Protein AF-F3FZZ4-F1 (afdb_monomer_lite)

Foldseek 3Di:
DDDDPQWDWDADPVRDIDTPGGPFPFDQDPNDTDGVPPD

Organism: NCBI:txid629262

Sequence (39 aa):
RLYRSGDLVRWNADGSLDYLGRNDDQVKIRGMRIELGEI

Structure (mmCIF, N/CA/C/O backbone):
data_AF-F3FZZ4-F1
#
_entry.id   AF-F3FZZ4-F1
#
loop_
_atom_site.group_PDB
_atom_site.id
_atom_site.type_symbol
_atom_site.label_atom_id
_atom_site.label_alt_id
_atom_site.label_comp_id
_atom_site.label_asym_id
_atom_site.label_entity_id
_atom_site.label_seq_id
_atom_site.pdbx_PDB_ins_code
_atom_site.Cartn_x
_atom_site.Cartn_y
_atom_site.Cartn_z
_atom_site.occupancy
_atom_site.B_iso_or_equiv
_atom_site.auth_seq_id
_atom_site.auth_comp_id
_atom_site.auth_asym_id
_atom_site.auth_atom_id
_atom_site.pdbx_PDB_model_num
ATOM 1 N N . ARG A 1 1 ? 15.448 -7.894 6.920 1.00 78.19 1 ARG A N 1
ATOM 2 C CA . ARG A 1 1 ? 14.067 -8.039 7.451 1.00 78.19 1 ARG A CA 1
ATOM 3 C C . ARG A 1 1 ? 13.129 -7.332 6.482 1.00 78.19 1 ARG A C 1
ATOM 5 O O . ARG A 1 1 ? 13.465 -6.226 6.089 1.00 78.19 1 ARG A O 1
ATOM 12 N N . LEU A 1 2 ? 12.024 -7.957 6.074 1.00 79.94 2 LEU A N 1
ATOM 13 C CA . L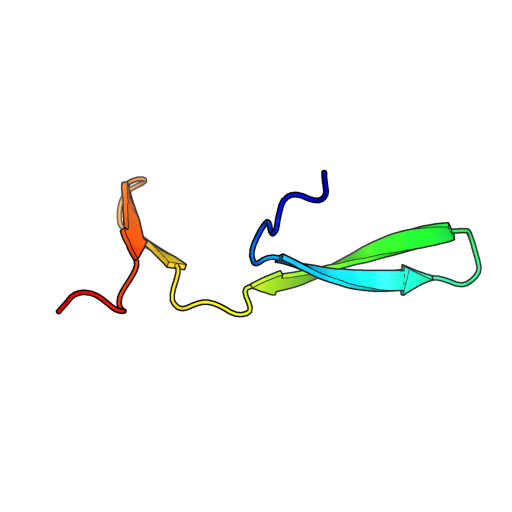EU A 1 2 ? 11.035 -7.354 5.172 1.00 79.94 2 LEU A CA 1
ATOM 14 C C . LEU A 1 2 ? 9.863 -6.807 6.008 1.00 79.94 2 LEU A C 1
ATOM 16 O O . LEU A 1 2 ? 9.420 -7.495 6.927 1.00 79.94 2 LEU A O 1
ATOM 20 N N . TYR A 1 3 ? 9.388 -5.593 5.718 1.00 81.56 3 TYR A N 1
ATOM 21 C CA . TYR A 1 3 ? 8.190 -5.008 6.335 1.00 81.56 3 TYR A CA 1
ATOM 22 C C . TYR A 1 3 ? 6.987 -5.207 5.407 1.00 81.56 3 TYR A C 1
ATOM 24 O O . TYR A 1 3 ? 7.098 -4.998 4.201 1.00 81.56 3 TYR A O 1
ATOM 32 N N . ARG A 1 4 ? 5.846 -5.625 5.958 1.00 82.25 4 ARG A N 1
ATOM 33 C CA . ARG A 1 4 ? 4.602 -5.830 5.206 1.00 82.25 4 ARG A CA 1
ATOM 34 C C . ARG A 1 4 ? 3.733 -4.579 5.354 1.00 82.25 4 ARG A C 1
ATOM 36 O O . ARG A 1 4 ? 3.208 -4.351 6.435 1.00 82.25 4 ARG A O 1
ATOM 43 N N . SER A 1 5 ? 3.593 -3.788 4.288 1.00 85.75 5 SER A N 1
ATOM 44 C CA . SER A 1 5 ? 2.864 -2.506 4.331 1.00 85.75 5 SER A CA 1
ATOM 45 C C . SER A 1 5 ? 1.338 -2.630 4.239 1.00 85.75 5 SER A C 1
ATOM 47 O O . SER A 1 5 ? 0.631 -1.718 4.665 1.00 85.75 5 SER A O 1
ATOM 49 N N . GLY A 1 6 ? 0.829 -3.730 3.673 1.00 86.56 6 GLY A N 1
ATOM 50 C CA . GLY A 1 6 ? -0.600 -3.921 3.376 1.00 86.56 6 GLY A CA 1
ATOM 51 C C . GLY A 1 6 ? -1.065 -3.273 2.064 1.00 86.56 6 GLY A C 1
ATOM 52 O O . GLY A 1 6 ? -2.209 -3.468 1.662 1.00 86.56 6 GLY A O 1
ATOM 53 N N . ASP A 1 7 ? -0.179 -2.560 1.363 1.00 89.69 7 ASP A N 1
ATOM 54 C CA . ASP A 1 7 ? -0.467 -2.000 0.041 1.00 89.69 7 ASP A CA 1
ATOM 55 C C . ASP A 1 7 ? -0.345 -3.071 -1.045 1.00 89.69 7 ASP A C 1
ATOM 57 O O . ASP A 1 7 ? 0.604 -3.862 -1.064 1.00 89.69 7 ASP A O 1
ATOM 61 N N . LEU A 1 8 ? -1.296 -3.066 -1.975 1.00 91.00 8 LEU A N 1
ATOM 62 C CA . LEU A 1 8 ? -1.243 -3.856 -3.190 1.00 91.00 8 LEU A CA 1
ATOM 63 C C . LEU A 1 8 ? -0.649 -2.996 -4.303 1.00 91.00 8 LEU A C 1
ATOM 65 O O . LEU A 1 8 ? -1.184 -1.942 -4.650 1.00 91.00 8 LEU A O 1
ATOM 69 N N . VAL A 1 9 ? 0.454 -3.467 -4.876 1.00 94.12 9 VAL A N 1
ATOM 70 C CA . VAL A 1 9 ? 1.135 -2.796 -5.983 1.00 94.12 9 VAL A CA 1
ATOM 71 C C . VAL A 1 9 ? 1.443 -3.778 -7.104 1.00 94.12 9 VAL A C 1
ATOM 73 O O . VAL A 1 9 ? 1.631 -4.974 -6.860 1.00 94.12 9 VAL A O 1
ATOM 76 N N . ARG A 1 10 ? 1.519 -3.273 -8.336 1.00 95.12 10 ARG A N 1
ATOM 77 C CA . ARG A 1 10 ? 1.992 -4.023 -9.506 1.00 95.12 10 ARG A CA 1
ATOM 78 C C . ARG A 1 10 ? 3.266 -3.383 -10.046 1.00 95.12 10 ARG A C 1
ATOM 80 O O . ARG A 1 10 ? 3.334 -2.170 -10.189 1.00 95.12 10 ARG A O 1
ATOM 87 N N . TRP A 1 11 ? 4.242 -4.221 -10.387 1.00 97.00 11 TRP A N 1
ATOM 88 C CA . TRP A 1 11 ? 5.407 -3.799 -11.158 1.00 97.00 11 TRP A CA 1
ATOM 89 C C . TRP A 1 11 ? 5.049 -3.614 -12.627 1.00 97.00 11 TRP A C 1
ATOM 91 O O . TRP A 1 11 ? 4.457 -4.505 -13.244 1.00 97.00 11 TRP A O 1
ATOM 101 N N . ASN A 1 12 ? 5.466 -2.484 -13.177 1.00 96.94 12 ASN A N 1
ATOM 102 C CA . ASN A 1 12 ? 5.413 -2.199 -14.600 1.00 96.94 12 ASN A CA 1
ATOM 103 C C . ASN A 1 12 ? 6.707 -2.635 -15.294 1.00 96.94 12 ASN A C 1
ATOM 105 O O . ASN A 1 12 ? 7.743 -2.848 -14.661 1.00 96.94 12 ASN A O 1
ATOM 109 N N . ALA A 1 13 ? 6.652 -2.759 -16.622 1.00 97.00 13 ALA A N 1
ATOM 110 C CA . ALA A 1 13 ? 7.802 -3.167 -1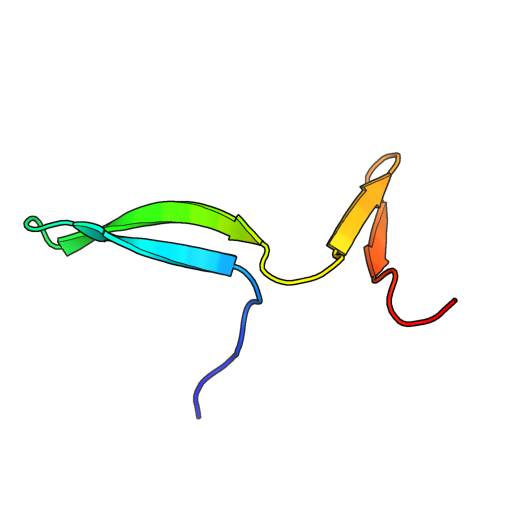7.432 1.00 97.00 13 ALA A CA 1
ATOM 111 C C . ALA A 1 13 ? 8.974 -2.167 -17.370 1.00 97.00 13 ALA A C 1
ATOM 113 O O . ALA A 1 13 ? 10.115 -2.548 -17.611 1.00 97.00 13 ALA A O 1
ATOM 114 N N . ASP A 1 14 ? 8.697 -0.908 -17.029 1.00 96.88 14 ASP A N 1
ATOM 115 C CA . ASP A 1 14 ? 9.687 0.156 -16.840 1.00 96.88 14 ASP A CA 1
ATOM 116 C C . ASP A 1 14 ? 10.276 0.201 -15.416 1.00 96.88 14 ASP A C 1
ATOM 118 O O . ASP A 1 14 ? 11.134 1.033 -15.128 1.00 96.88 14 ASP A O 1
ATOM 122 N N . GLY A 1 15 ? 9.835 -0.690 -14.521 1.00 96.50 15 GLY A N 1
ATOM 123 C CA . GLY A 1 15 ? 10.272 -0.720 -13.128 1.00 96.50 15 GLY A CA 1
ATOM 124 C C . GLY A 1 15 ? 9.568 0.296 -12.225 1.00 96.50 15 GLY A C 1
ATOM 125 O O . GLY A 1 15 ? 10.021 0.515 -11.105 1.00 96.50 15 GLY A O 1
ATOM 126 N N . SER A 1 16 ? 8.473 0.917 -12.664 1.00 97.44 16 SER A N 1
ATOM 127 C CA . SER A 1 16 ? 7.590 1.681 -11.778 1.00 97.44 16 SER A CA 1
ATOM 128 C C . SER A 1 16 ? 6.600 0.772 -11.031 1.00 97.44 16 SER A C 1
ATOM 130 O O . SER A 1 16 ? 6.415 -0.401 -11.376 1.00 97.44 16 SER A O 1
ATOM 132 N N . LEU A 1 17 ? 5.989 1.308 -9.969 1.00 96.25 17 LEU A N 1
ATOM 133 C CA . LEU A 1 17 ? 4.969 0.630 -9.171 1.00 96.25 17 LEU A CA 1
ATOM 134 C C . LEU A 1 17 ? 3.624 1.341 -9.307 1.00 96.25 17 LEU A C 1
ATOM 136 O O . LEU A 1 17 ? 3.485 2.485 -8.874 1.00 96.25 17 LEU A O 1
ATOM 140 N N . ASP A 1 18 ? 2.626 0.625 -9.816 1.00 96.62 18 ASP A N 1
ATOM 141 C CA . ASP A 1 18 ? 1.238 1.079 -9.809 1.00 96.62 18 ASP A CA 1
ATOM 142 C C . ASP A 1 18 ? 0.580 0.714 -8.482 1.00 96.62 18 ASP A C 1
ATOM 144 O O . ASP A 1 18 ? 0.554 -0.455 -8.085 1.00 96.62 18 ASP A O 1
ATOM 148 N N . TYR A 1 19 ? 0.021 1.717 -7.805 1.00 92.25 19 TYR A N 1
ATOM 149 C CA . TYR A 1 19 ? -0.760 1.517 -6.590 1.00 92.25 19 TYR A CA 1
ATOM 150 C C . TYR A 1 19 ? -2.172 1.034 -6.933 1.00 92.25 19 TYR A C 1
ATOM 152 O O . TYR A 1 19 ? -2.924 1.729 -7.615 1.00 92.25 19 TYR A O 1
ATOM 160 N N . LEU A 1 20 ? -2.535 -0.152 -6.440 1.00 90.56 20 LEU A N 1
ATOM 161 C CA . LEU A 1 20 ? -3.814 -0.811 -6.734 1.00 90.56 20 LEU A CA 1
ATOM 162 C C . LEU A 1 20 ? -4.807 -0.751 -5.569 1.00 90.56 20 LEU A C 1
ATOM 164 O O . LEU A 1 20 ? -5.977 -1.081 -5.745 1.00 90.56 20 LEU A O 1
ATOM 168 N N . GLY A 1 21 ? -4.356 -0.334 -4.386 1.00 86.94 21 GLY A N 1
ATOM 169 C CA . GLY A 1 21 ? -5.181 -0.248 -3.187 1.00 86.94 21 GLY A CA 1
ATOM 170 C C . GLY A 1 21 ? -4.536 -0.946 -2.000 1.00 86.94 21 GLY A C 1
ATOM 171 O O . GLY A 1 21 ? -3.317 -1.106 -1.938 1.00 86.94 21 GLY A O 1
ATOM 172 N N . ARG A 1 22 ? -5.370 -1.368 -1.054 1.00 87.56 22 ARG A N 1
ATOM 173 C CA . ARG A 1 22 ? -4.946 -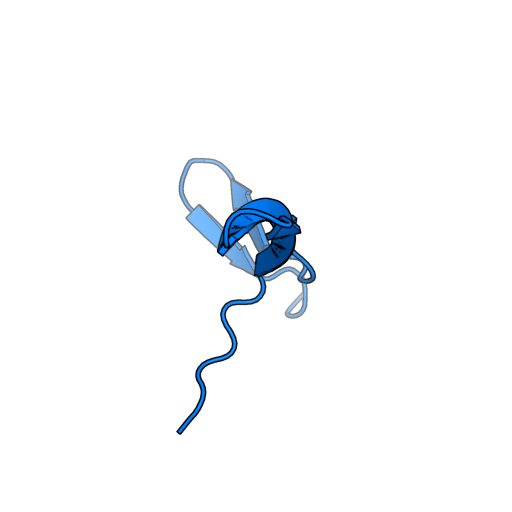2.108 0.134 1.00 87.56 22 ARG A CA 1
ATOM 174 C C . ARG A 1 22 ? -5.543 -3.503 0.133 1.00 87.56 22 ARG A C 1
ATOM 176 O O . ARG A 1 22 ? -6.634 -3.709 -0.386 1.00 87.56 22 ARG A O 1
ATOM 183 N N . ASN A 1 23 ? -4.801 -4.445 0.702 1.00 81.88 23 ASN A N 1
ATOM 184 C CA . ASN A 1 23 ? -5.243 -5.827 0.891 1.00 81.88 23 ASN A CA 1
ATOM 185 C C . ASN A 1 23 ? -5.665 -6.103 2.346 1.00 81.88 23 ASN A C 1
ATOM 187 O O . ASN A 1 23 ? -5.676 -7.251 2.783 1.00 81.88 23 ASN A O 1
ATOM 191 N N . ASP A 1 24 ? -5.926 -5.049 3.112 1.00 80.38 24 ASP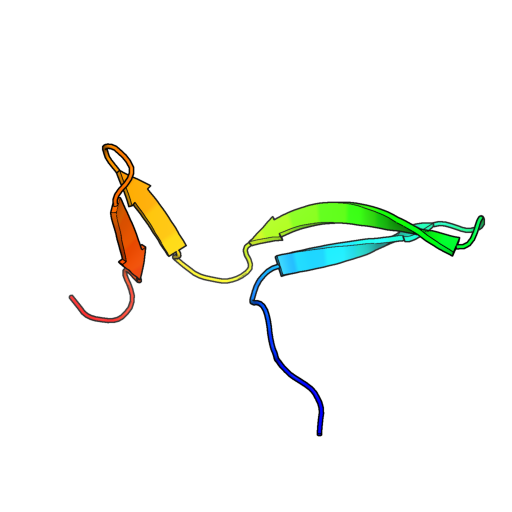 A N 1
ATOM 192 C CA . ASP A 1 24 ? -6.431 -5.105 4.476 1.00 80.38 24 ASP A CA 1
ATOM 193 C C . ASP A 1 24 ? -7.652 -4.196 4.625 1.00 80.38 24 ASP A C 1
ATOM 195 O O . ASP A 1 24 ? -7.960 -3.378 3.753 1.00 80.38 24 ASP A O 1
ATOM 199 N N . ASP A 1 25 ? -8.344 -4.345 5.750 1.00 77.12 25 ASP A N 1
ATOM 200 C CA . ASP A 1 25 ? -9.554 -3.590 6.057 1.00 77.12 25 ASP A CA 1
ATOM 201 C C . ASP A 1 25 ? -9.249 -2.203 6.639 1.00 77.12 25 ASP A C 1
ATOM 203 O O . ASP A 1 25 ? -10.042 -1.633 7.396 1.00 77.12 25 ASP A O 1
ATOM 207 N N . GLN A 1 26 ? -8.072 -1.656 6.329 1.00 78.06 26 GLN A N 1
ATOM 208 C CA . GLN A 1 26 ? -7.689 -0.359 6.833 1.00 78.06 26 GLN A CA 1
ATOM 209 C C . GLN A 1 26 ? -8.515 0.737 6.150 1.00 78.06 26 GLN A C 1
ATOM 211 O O . GLN A 1 26 ? -8.355 1.027 4.962 1.00 78.06 26 GLN A O 1
ATOM 216 N N . VAL A 1 27 ? -9.323 1.447 6.935 1.00 74.81 27 VAL A N 1
ATOM 217 C CA . VAL A 1 27 ? -10.118 2.587 6.466 1.00 74.81 27 VAL A CA 1
ATOM 218 C C . VAL A 1 27 ? -9.667 3.895 7.114 1.00 74.81 27 VAL A C 1
ATOM 220 O O . VAL A 1 27 ? -9.161 3.930 8.238 1.00 74.81 27 VAL A O 1
ATOM 223 N N . LYS A 1 28 ? -9.844 5.007 6.387 1.00 70.94 28 LYS A N 1
ATOM 224 C CA . LYS A 1 28 ? -9.656 6.365 6.913 1.00 70.94 28 LYS A CA 1
ATOM 225 C C . LYS A 1 28 ? -11.013 7.035 7.096 1.00 70.94 28 LYS A C 1
ATOM 227 O O . LYS A 1 28 ? -11.620 7.463 6.119 1.00 70.94 28 LYS A O 1
ATOM 232 N N . ILE A 1 29 ? -11.467 7.173 8.341 1.00 78.00 29 ILE A N 1
ATOM 233 C CA . ILE A 1 29 ? -12.707 7.891 8.677 1.00 78.00 29 ILE A CA 1
ATOM 234 C C . ILE A 1 29 ? -12.330 9.160 9.436 1.00 78.00 29 ILE A C 1
ATOM 236 O O . ILE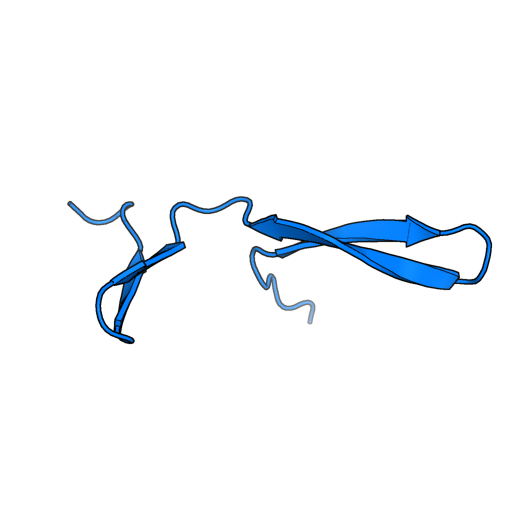 A 1 29 ? -11.706 9.096 10.491 1.00 78.00 29 ILE A O 1
ATOM 240 N N . ARG A 1 30 ? -12.681 10.333 8.888 1.00 83.12 30 ARG A N 1
ATOM 241 C CA . ARG A 1 30 ? -12.372 11.654 9.483 1.00 83.12 30 ARG A CA 1
ATOM 242 C C . ARG A 1 30 ? -10.880 11.853 9.815 1.00 83.12 30 ARG A C 1
ATOM 244 O O . ARG A 1 30 ? -10.537 12.493 10.800 1.00 83.12 30 ARG A O 1
ATOM 251 N N . GLY A 1 31 ? -9.992 11.281 9.001 1.00 80.31 31 GLY A N 1
ATOM 252 C CA . GLY A 1 31 ? -8.539 11.359 9.199 1.00 80.31 31 GLY A CA 1
ATOM 253 C C . GLY A 1 31 ? -7.961 10.338 10.186 1.00 80.31 31 GLY A C 1
ATOM 254 O O . GLY A 1 31 ? -6.743 10.266 10.316 1.00 80.31 31 GLY A O 1
ATOM 255 N N . MET A 1 32 ? -8.792 9.513 10.829 1.00 73.94 32 MET A N 1
ATOM 256 C CA . MET A 1 32 ? -8.338 8.443 11.721 1.00 73.94 32 MET A CA 1
ATOM 257 C C . MET A 1 32 ? -8.139 7.138 10.949 1.00 73.94 32 MET A C 1
ATOM 259 O O . MET A 1 32 ? -8.987 6.762 10.139 1.00 73.94 32 MET A O 1
ATOM 263 N N . ARG A 1 33 ? -7.019 6.454 11.209 1.00 75.38 33 ARG A N 1
ATOM 264 C CA . ARG A 1 33 ? -6.720 5.110 10.697 1.00 75.38 33 ARG A CA 1
ATOM 265 C C . ARG A 1 33 ? -7.422 4.077 11.581 1.00 75.38 33 ARG A C 1
ATOM 267 O 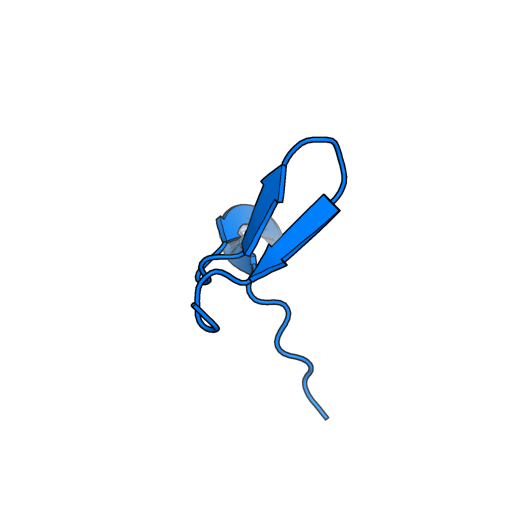O . ARG A 1 33 ? -7.149 4.040 12.775 1.00 75.38 33 ARG A O 1
ATOM 274 N N . ILE A 1 34 ? -8.304 3.275 10.989 1.00 75.50 34 ILE A N 1
ATOM 275 C CA . ILE A 1 34 ? -9.050 2.197 11.653 1.00 75.50 34 ILE A CA 1
ATOM 276 C C . ILE A 1 34 ? -8.706 0.887 10.946 1.00 75.50 34 ILE A C 1
ATOM 278 O O . ILE A 1 34 ? -8.736 0.849 9.719 1.00 75.50 34 ILE A O 1
ATOM 282 N N . GLU A 1 35 ? -8.396 -0.158 11.709 1.00 76.50 35 GLU A N 1
ATOM 283 C CA . GLU A 1 35 ? -8.224 -1.533 11.227 1.00 76.50 35 GLU A CA 1
ATOM 284 C C . GLU A 1 35 ? -9.509 -2.303 11.597 1.00 76.50 35 GLU A C 1
ATOM 286 O O . GLU A 1 35 ? -9.800 -2.460 12.780 1.00 76.50 35 GLU A O 1
ATOM 291 N N . LEU A 1 36 ? -10.335 -2.724 10.628 1.00 67.06 36 LEU A N 1
ATOM 292 C CA . LEU A 1 36 ? -11.656 -3.319 10.933 1.00 67.06 36 LEU A CA 1
ATOM 293 C C . LEU A 1 36 ? -11.599 -4.768 11.455 1.00 67.06 36 LEU A C 1
ATOM 295 O O . LEU A 1 36 ? -12.629 -5.302 11.853 1.00 67.06 36 LEU A O 1
ATOM 299 N N . GLY A 1 37 ? -10.423 -5.400 11.489 1.00 62.94 37 GLY A N 1
ATOM 300 C CA . GLY A 1 37 ? -10.247 -6.778 11.969 1.00 62.94 37 GLY A CA 1
ATOM 301 C C . GLY A 1 37 ? -10.354 -6.966 13.490 1.00 62.94 37 GLY A C 1
ATOM 302 O O . GLY A 1 37 ? -10.176 -8.085 13.962 1.00 62.94 37 GLY A O 1
ATOM 303 N N . GLU A 1 38 ? -10.601 -5.894 14.250 1.00 54.25 38 GLU A N 1
ATOM 304 C CA . GLU A 1 38 ? -10.604 -5.888 15.722 1.00 54.25 38 GLU A CA 1
ATOM 305 C C . GLU A 1 38 ? -11.985 -5.584 16.350 1.00 54.25 38 GLU A C 1
ATOM 307 O O . GLU A 1 38 ? -12.059 -5.361 17.557 1.00 54.25 38 GLU A O 1
ATOM 312 N N . ILE A 1 39 ? -13.072 -5.560 15.557 1.00 53.28 39 ILE A N 1
ATOM 313 C CA . ILE A 1 39 ? -14.457 -5.444 16.073 1.00 53.28 39 ILE A CA 1
ATOM 314 C C . ILE A 1 39 ? -15.015 -6.820 16.443 1.00 53.28 39 ILE A C 1
ATOM 316 O O . ILE A 1 39 ? -14.930 -7.735 15.593 1.00 53.28 39 ILE A O 1
#

Radius of gyration: 13.17 Å; chains: 1; bounding box: 28×20×34 Å

InterPro domains:
  IPR045851 AMP-binding enzyme domain superfamily [G3DSA:3.30.300.30] (24-39)

pLDDT: mean 83.07, std 11.39, range [53.28, 97.44]

Secondary structure (DSSP, 8-state):
------EEEEE-TTS-EEEEEESS-EEEETTEEEEGGG-